Protein AF-A0ABD5DIL8-F1 (afdb_monomer_lite)

Organism: Acinetobacter baumannii (NCBI:txid470)

pLDDT: mean 91.58, std 9.27, range [66.38, 98.5]

Structure (mmCIF, N/CA/C/O backbone):
data_AF-A0ABD5DIL8-F1
#
_entry.id   AF-A0ABD5DIL8-F1
#
loop_
_atom_site.group_PDB
_atom_site.id
_atom_site.type_symbol
_atom_site.label_atom_id
_atom_site.label_alt_id
_atom_site.label_comp_id
_atom_site.label_asym_id
_atom_site.label_entity_id
_atom_site.label_seq_id
_atom_site.pdbx_PDB_ins_code
_atom_site.Cartn_x
_atom_site.Cartn_y
_atom_site.Cartn_z
_atom_site.occupancy
_atom_site.B_iso_or_equiv
_atom_site.auth_seq_id
_atom_site.auth_comp_id
_atom_site.auth_asym_id
_atom_site.auth_atom_id
_atom_site.pdbx_PDB_model_num
ATOM 1 N N . HIS A 1 1 ? 22.666 -3.583 -14.315 1.00 89.81 1 HIS A N 1
ATOM 2 C CA . HIS A 1 1 ? 22.913 -4.614 -13.287 1.00 89.81 1 HIS A CA 1
ATOM 3 C C . HIS A 1 1 ? 24.353 -4.481 -12.792 1.00 89.81 1 HIS A C 1
ATOM 5 O O . HIS A 1 1 ? 25.186 -4.029 -13.569 1.00 89.81 1 HIS A O 1
ATOM 11 N N . VAL A 1 2 ? 24.639 -4.787 -11.520 1.00 95.44 2 VAL A N 1
ATOM 12 C CA . VAL A 1 2 ? 25.967 -4.543 -10.909 1.00 95.44 2 VAL A CA 1
ATOM 13 C C . VAL A 1 2 ? 27.009 -5.620 -11.238 1.00 95.44 2 VAL A C 1
ATOM 15 O O . VAL A 1 2 ? 28.201 -5.357 -11.120 1.00 95.44 2 VAL A O 1
ATOM 18 N N . ILE A 1 3 ? 26.584 -6.812 -11.674 1.00 97.00 3 ILE A N 1
ATOM 19 C CA . ILE A 1 3 ? 27.489 -7.890 -12.096 1.00 97.00 3 ILE A CA 1
ATOM 20 C C . ILE A 1 3 ? 27.833 -7.750 -13.589 1.00 97.00 3 ILE A C 1
ATOM 22 O O . ILE A 1 3 ? 26.918 -7.650 -14.417 1.00 97.00 3 ILE A O 1
ATOM 26 N N . PRO A 1 4 ? 29.126 -7.771 -13.964 1.00 95.75 4 PRO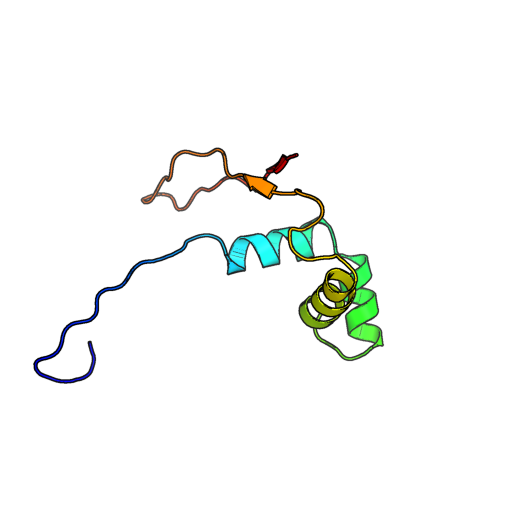 A N 1
ATOM 27 C CA . PRO A 1 4 ? 29.543 -7.747 -15.362 1.00 95.75 4 PRO A CA 1
ATOM 28 C C . PRO A 1 4 ? 28.938 -8.895 -16.181 1.00 95.75 4 PRO A C 1
ATOM 30 O O . PRO A 1 4 ? 28.896 -10.037 -15.734 1.00 95.75 4 PRO A O 1
ATOM 33 N N . GLY A 1 5 ? 28.493 -8.591 -17.402 1.00 96.62 5 GLY A N 1
ATOM 34 C CA . GLY A 1 5 ? 27.971 -9.587 -18.346 1.00 96.62 5 GLY A CA 1
ATOM 35 C C . GLY A 1 5 ? 26.527 -10.040 -18.104 1.00 96.62 5 GLY A C 1
ATOM 36 O O . GLY A 1 5 ? 26.071 -10.953 -18.785 1.00 96.62 5 GLY A O 1
ATOM 37 N N . MET A 1 6 ? 25.792 -9.420 -17.174 1.00 97.31 6 MET A N 1
ATOM 38 C CA . MET A 1 6 ? 24.433 -9.839 -16.815 1.00 97.31 6 MET A CA 1
ATOM 39 C C . MET A 1 6 ? 23.425 -8.684 -16.929 1.00 97.31 6 MET A C 1
ATOM 41 O O . MET A 1 6 ? 23.760 -7.517 -16.716 1.00 97.31 6 MET A O 1
ATOM 45 N N . ALA A 1 7 ? 22.177 -9.014 -17.273 1.00 95.69 7 ALA A N 1
ATOM 46 C CA . ALA A 1 7 ? 21.065 -8.073 -17.402 1.00 95.69 7 ALA A CA 1
ATOM 47 C C . ALA A 1 7 ? 19.965 -8.374 -16.372 1.00 95.69 7 ALA A C 1
ATOM 49 O O . ALA A 1 7 ? 19.834 -9.502 -15.905 1.00 95.69 7 ALA A O 1
ATOM 50 N N . GLN A 1 8 ? 19.167 -7.358 -16.037 1.00 97.62 8 GLN A N 1
ATOM 51 C CA . GLN A 1 8 ? 18.002 -7.476 -15.161 1.00 97.62 8 GLN A CA 1
ATOM 52 C C . GLN A 1 8 ? 16.771 -7.005 -15.930 1.00 97.62 8 GLN A C 1
ATOM 54 O O . GLN A 1 8 ? 16.786 -5.916 -16.503 1.00 97.62 8 GLN A O 1
ATOM 59 N N . ALA A 1 9 ? 15.717 -7.817 -15.929 1.00 95.88 9 ALA A N 1
ATOM 60 C CA . ALA A 1 9 ? 14.392 -7.356 -16.311 1.00 95.88 9 ALA A CA 1
ATOM 61 C C . ALA A 1 9 ? 13.782 -6.642 -15.102 1.00 95.88 9 ALA A C 1
ATOM 63 O O . ALA A 1 9 ? 13.561 -7.259 -14.061 1.00 95.88 9 ALA A O 1
ATOM 64 N N . GLU A 1 10 ? 13.565 -5.338 -15.227 1.00 95.44 10 GLU A N 1
ATOM 65 C CA . GLU A 1 10 ? 12.997 -4.509 -14.170 1.00 95.44 10 GLU A CA 1
ATOM 66 C C . GLU A 1 10 ? 11.618 -4.011 -14.595 1.00 95.44 10 GLU A C 1
ATOM 68 O O . GLU A 1 10 ? 11.438 -3.498 -15.699 1.00 95.44 10 GLU A O 1
ATOM 73 N N . SER A 1 11 ? 10.647 -4.181 -13.702 1.00 92.81 11 SER A N 1
ATOM 74 C CA . SER A 1 11 ? 9.311 -3.611 -13.818 1.00 92.81 11 SER A CA 1
ATOM 75 C C . SER A 1 11 ? 9.022 -2.818 -12.554 1.00 92.81 11 SER A C 1
ATOM 77 O O . SER A 1 11 ? 9.424 -3.216 -11.461 1.00 92.81 11 SER A O 1
ATOM 79 N N . ILE A 1 12 ? 8.317 -1.702 -12.707 1.00 88.25 12 ILE A N 1
ATOM 80 C CA . ILE A 1 12 ? 8.053 -0.762 -11.623 1.00 88.25 12 ILE A CA 1
ATOM 81 C C . ILE A 1 12 ? 6.552 -0.735 -11.366 1.00 88.25 12 ILE A C 1
ATOM 83 O O . ILE A 1 12 ? 5.770 -0.322 -12.222 1.00 88.25 12 ILE A O 1
ATOM 87 N N . SER A 1 13 ? 6.161 -1.133 -10.159 1.00 86.25 13 SER A N 1
ATOM 88 C CA . SER A 1 13 ? 4.818 -0.882 -9.645 1.00 86.25 13 SER A CA 1
ATOM 89 C C . SER A 1 13 ? 4.807 0.474 -8.955 1.00 86.25 13 SER A C 1
ATOM 91 O O . SER A 1 13 ? 5.317 0.623 -7.844 1.00 86.25 13 SER A O 1
ATOM 93 N N . PHE A 1 14 ? 4.227 1.473 -9.613 1.00 80.62 14 PHE A N 1
ATOM 94 C CA . PHE A 1 14 ? 3.985 2.763 -8.979 1.00 80.62 14 PHE A CA 1
ATOM 95 C C . PHE A 1 14 ? 2.919 2.632 -7.872 1.00 80.62 14 PHE A C 1
ATOM 97 O O . PHE A 1 14 ? 2.120 1.697 -7.855 1.00 80.62 14 PHE A O 1
ATOM 104 N N . PHE A 1 15 ? 2.913 3.594 -6.946 1.00 75.81 15 PHE A N 1
ATOM 105 C CA . PHE A 1 15 ? 1.866 3.831 -5.935 1.00 75.81 15 PHE A CA 1
ATOM 106 C C . PHE A 1 15 ? 1.774 2.888 -4.741 1.00 75.81 15 PHE A C 1
ATOM 108 O O . PHE A 1 15 ? 1.203 3.302 -3.744 1.00 75.81 15 PHE A O 1
ATOM 115 N N . THR A 1 16 ? 2.383 1.704 -4.747 1.00 82.56 16 THR A N 1
ATOM 116 C CA . THR A 1 16 ? 2.252 0.745 -3.629 1.00 82.56 16 THR A CA 1
ATOM 117 C C . THR A 1 16 ? 2.542 1.376 -2.257 1.00 82.56 16 THR A C 1
ATOM 119 O O . THR A 1 16 ? 1.650 1.480 -1.419 1.00 82.56 16 THR A O 1
ATOM 122 N N . GLY A 1 17 ? 3.751 1.900 -2.041 1.00 87.25 17 GLY A N 1
ATOM 123 C CA . GLY A 1 17 ? 4.111 2.556 -0.776 1.00 87.25 17 GLY A CA 1
ATOM 124 C C . GLY A 1 17 ? 3.486 3.945 -0.585 1.00 87.25 17 GLY A C 1
ATOM 125 O O . GLY A 1 17 ? 3.169 4.339 0.538 1.00 87.25 17 GLY A O 1
ATOM 126 N N . LEU A 1 18 ? 3.290 4.702 -1.671 1.00 87.56 18 LEU A N 1
ATOM 127 C CA . LEU A 1 18 ? 2.745 6.062 -1.596 1.00 87.56 18 LEU A CA 1
ATOM 128 C C . LEU A 1 18 ? 1.262 6.054 -1.206 1.00 87.56 18 LEU A C 1
ATOM 130 O O . LEU A 1 18 ? 0.850 6.853 -0.370 1.00 87.56 18 LEU A O 1
ATOM 134 N N . THR A 1 19 ? 0.480 5.131 -1.762 1.00 90.12 19 THR A N 1
ATOM 135 C CA . THR A 1 19 ? -0.931 4.944 -1.424 1.00 90.12 19 THR A CA 1
ATOM 136 C C . THR A 1 19 ? -1.098 4.464 0.012 1.00 90.12 19 THR A C 1
ATOM 138 O O . THR A 1 19 ? -1.983 4.957 0.699 1.00 90.12 19 THR A O 1
ATOM 141 N N . MET A 1 20 ? -0.220 3.586 0.509 1.00 94.19 20 MET A N 1
ATOM 142 C CA . MET A 1 20 ? -0.242 3.182 1.921 1.00 94.19 20 MET A CA 1
ATOM 143 C C . MET A 1 20 ? 0.002 4.370 2.861 1.00 94.19 20 MET A C 1
ATOM 145 O O . MET A 1 20 ? -0.718 4.536 3.845 1.00 94.19 20 MET A O 1
ATOM 149 N N . ARG A 1 21 ? 0.955 5.253 2.525 1.00 94.62 21 ARG A N 1
ATOM 150 C CA . ARG A 1 21 ? 1.171 6.506 3.266 1.00 94.62 21 ARG A CA 1
ATOM 151 C C . ARG A 1 21 ? -0.040 7.425 3.198 1.00 94.62 21 ARG A C 1
ATOM 153 O O . ARG A 1 21 ? -0.460 7.928 4.234 1.00 94.62 21 ARG A O 1
ATOM 160 N N . TRP A 1 22 ? -0.587 7.639 2.002 1.00 93.44 22 TRP A N 1
ATOM 161 C CA . TRP A 1 22 ? -1.789 8.447 1.812 1.00 93.44 22 TRP A CA 1
ATOM 162 C C . TRP A 1 22 ? -2.945 7.924 2.668 1.00 93.44 22 TRP A C 1
ATOM 164 O O . TRP A 1 22 ? -3.551 8.708 3.386 1.00 93.44 22 TRP A O 1
ATOM 174 N N . PHE A 1 23 ? -3.206 6.614 2.657 1.00 96.38 23 PHE A N 1
ATOM 175 C CA . PHE A 1 23 ? -4.291 6.011 3.426 1.00 96.38 23 PHE A CA 1
ATOM 176 C C . PHE A 1 23 ? -4.092 6.230 4.929 1.00 96.38 23 PHE A C 1
ATOM 178 O O . PHE A 1 23 ? -4.987 6.730 5.609 1.00 96.38 23 PHE A O 1
ATOM 185 N N . ARG A 1 24 ? -2.880 5.947 5.427 1.00 97.44 24 ARG A N 1
ATOM 186 C CA . ARG A 1 24 ? -2.519 6.158 6.832 1.00 97.44 24 ARG A CA 1
ATOM 187 C C . ARG A 1 24 ? -2.697 7.616 7.255 1.00 97.44 24 ARG A C 1
ATOM 189 O O . ARG A 1 24 ? -3.229 7.884 8.326 1.00 97.44 24 ARG A O 1
ATOM 196 N N . ASP A 1 25 ? -2.228 8.557 6.443 1.00 96.88 25 ASP A N 1
ATOM 197 C CA . ASP A 1 25 ? -2.248 9.975 6.801 1.00 96.88 25 ASP A CA 1
ATOM 198 C C . ASP A 1 25 ? -3.630 10.623 6.587 1.00 96.88 25 ASP A C 1
ATOM 200 O O . ASP A 1 25 ? -3.940 11.598 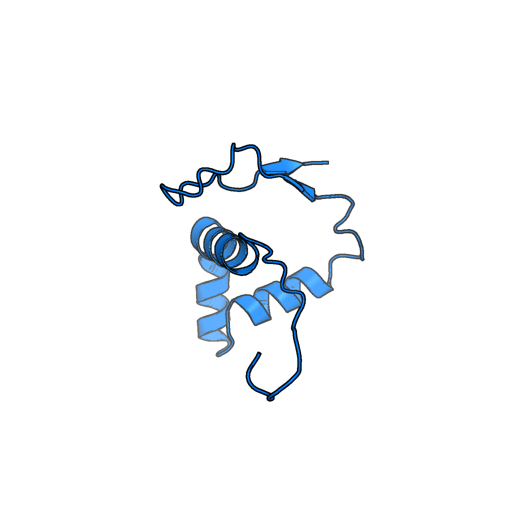7.266 1.00 96.88 25 ASP A O 1
ATOM 204 N N . ALA A 1 26 ?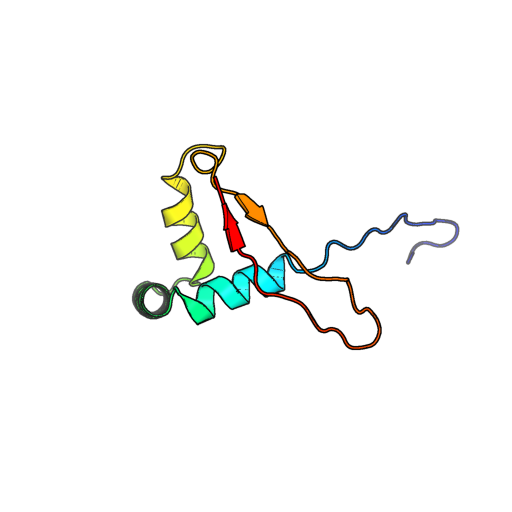 -4.470 10.080 5.697 1.00 96.62 26 ALA A N 1
ATOM 205 C CA . ALA A 1 26 ? -5.824 10.574 5.443 1.00 96.62 26 ALA A CA 1
ATOM 206 C C . ALA A 1 26 ? -6.874 10.012 6.416 1.00 96.62 26 ALA A C 1
ATOM 208 O O . ALA A 1 26 ? -7.803 10.735 6.771 1.00 96.62 26 ALA A O 1
ATOM 209 N N . PHE A 1 27 ? -6.743 8.748 6.839 1.00 97.75 27 PHE A N 1
ATOM 210 C CA . PHE A 1 27 ? -7.783 8.055 7.611 1.00 97.75 27 PHE A CA 1
ATOM 211 C C . PHE A 1 27 ? -7.319 7.537 8.974 1.00 97.75 27 PHE A C 1
ATOM 213 O O . PHE A 1 27 ? -8.135 7.452 9.883 1.00 97.75 27 PHE A O 1
ATOM 220 N N . CYS A 1 28 ? -6.032 7.225 9.150 1.00 97.88 28 CYS A N 1
ATOM 221 C CA . CYS A 1 28 ? -5.540 6.499 10.328 1.00 97.88 28 CYS A CA 1
ATOM 222 C C . CYS A 1 28 ? -4.864 7.410 11.369 1.00 97.88 28 CYS A C 1
ATOM 224 O O . CYS A 1 28 ? -3.823 7.071 11.940 1.00 97.88 28 CYS A O 1
ATOM 226 N N . ALA A 1 29 ? -5.400 8.616 11.582 1.00 98.31 29 ALA A N 1
ATOM 227 C CA . ALA A 1 29 ? -4.822 9.575 12.524 1.00 98.31 29 ALA A CA 1
ATOM 228 C C . ALA A 1 29 ? -4.884 9.073 13.979 1.00 98.31 29 ALA A C 1
ATOM 230 O O . ALA A 1 29 ? -3.939 9.284 14.741 1.00 98.31 29 ALA A O 1
ATOM 231 N N . GLU A 1 30 ? -5.961 8.380 14.355 1.00 98.38 30 GLU A N 1
ATOM 232 C CA . GLU A 1 30 ? -6.127 7.816 15.698 1.00 98.38 30 GLU A CA 1
ATOM 233 C C . GLU A 1 30 ? -5.223 6.600 15.917 1.00 98.38 30 GLU A C 1
ATOM 235 O O . GLU A 1 30 ? -4.555 6.502 16.948 1.00 98.38 30 GLU A O 1
ATOM 240 N N . GLU A 1 31 ? -5.112 5.715 14.925 1.00 98.50 31 GLU A N 1
ATOM 241 C CA . GLU A 1 31 ? -4.225 4.552 14.966 1.00 98.50 31 GLU A CA 1
ATOM 242 C C . GLU A 1 31 ? -2.762 4.967 15.111 1.00 98.50 31 GLU A C 1
ATOM 244 O O . GLU A 1 31 ? -2.012 4.294 15.812 1.00 98.50 31 GLU A O 1
ATOM 249 N N . LYS A 1 32 ? -2.346 6.106 14.539 1.00 98.50 32 LYS A N 1
ATOM 250 C CA . LYS A 1 32 ? -1.000 6.655 14.777 1.00 98.50 32 LYS A CA 1
ATOM 251 C C . LYS A 1 32 ? -0.773 6.983 16.254 1.00 98.50 32 LYS A C 1
ATOM 253 O O . L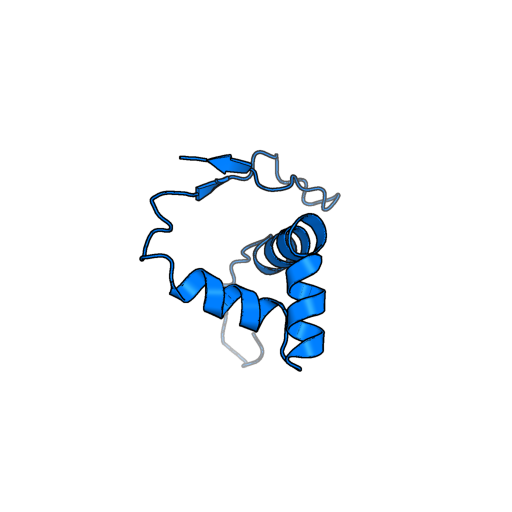YS A 1 32 ? 0.256 6.599 16.800 1.00 98.50 32 LYS A O 1
ATOM 258 N N . LEU A 1 33 ? -1.740 7.618 16.918 1.00 98.50 33 LEU A N 1
ATOM 259 C CA . LEU A 1 33 ? -1.644 7.927 18.351 1.00 98.50 33 LEU A CA 1
ATOM 260 C C . LEU A 1 33 ? -1.644 6.657 19.212 1.00 98.50 33 LEU A C 1
ATOM 262 O O . LEU A 1 33 ? -0.962 6.592 20.234 1.00 98.50 33 LEU A O 1
ATOM 266 N N . ILE A 1 34 ? -2.416 5.642 18.818 1.00 98.44 34 ILE A N 1
ATOM 267 C CA . ILE A 1 34 ? -2.422 4.341 19.495 1.00 98.44 34 ILE A CA 1
ATOM 268 C C . ILE A 1 34 ? -1.062 3.656 19.321 1.00 98.44 34 ILE A C 1
ATOM 270 O O . ILE A 1 34 ? -0.485 3.207 20.309 1.00 98.44 34 ILE A O 1
ATOM 274 N N . ALA A 1 35 ? -0.522 3.627 18.103 1.00 98.31 35 ALA A N 1
ATOM 275 C CA . ALA A 1 35 ? 0.780 3.041 17.805 1.00 98.31 35 ALA A CA 1
ATOM 276 C C . ALA A 1 35 ? 1.909 3.721 18.597 1.00 98.31 35 ALA A C 1
ATOM 278 O O . ALA A 1 35 ? 2.728 3.031 19.201 1.00 98.31 35 ALA A O 1
ATOM 279 N N . GLU A 1 36 ? 1.886 5.054 18.709 1.00 98.31 36 GLU A N 1
ATOM 280 C CA . GLU A 1 36 ? 2.813 5.817 19.555 1.00 98.31 36 GLU A CA 1
ATOM 281 C C . GLU A 1 36 ? 2.742 5.389 21.028 1.00 98.31 36 GLU A C 1
ATOM 283 O O . GLU A 1 36 ? 3.774 5.163 21.659 1.00 98.31 36 GLU A O 1
ATOM 288 N N . ARG A 1 37 ? 1.532 5.222 21.582 1.00 98.31 37 ARG A N 1
ATOM 289 C CA . ARG A 1 37 ? 1.336 4.764 22.972 1.00 98.31 37 ARG A CA 1
ATOM 290 C C . ARG A 1 37 ? 1.790 3.323 23.192 1.00 98.31 37 ARG A C 1
ATOM 292 O O . ARG A 1 37 ? 2.234 2.992 24.288 1.00 98.31 37 ARG A O 1
ATOM 299 N N . LEU A 1 38 ? 1.653 2.478 22.175 1.00 97.56 38 LEU A N 1
ATOM 300 C CA . LEU A 1 38 ? 2.095 1.084 22.196 1.00 97.56 38 LEU A CA 1
ATOM 301 C C . LEU A 1 38 ? 3.599 0.937 21.905 1.00 97.56 38 LEU A C 1
ATOM 303 O O . LEU A 1 38 ? 4.149 -0.138 22.124 1.00 97.56 38 LEU A O 1
ATOM 307 N N . GLY A 1 39 ? 4.269 1.996 21.437 1.00 98.06 39 GLY A N 1
ATOM 308 C CA . GLY A 1 39 ? 5.681 1.964 21.057 1.00 98.06 39 GLY A CA 1
ATOM 309 C C . GLY A 1 39 ? 5.957 1.160 19.783 1.00 98.06 39 GLY A C 1
ATOM 310 O O . GLY A 1 39 ? 7.048 0.610 19.639 1.00 98.06 39 GLY A O 1
ATOM 311 N N . VAL A 1 40 ? 4.981 1.070 18.874 1.00 98.31 40 VAL A N 1
ATOM 312 C CA . VAL A 1 40 ? 5.084 0.334 17.602 1.00 98.31 40 VAL A CA 1
ATOM 313 C C . VAL A 1 40 ? 4.915 1.269 16.408 1.00 98.31 40 VAL A C 1
ATOM 315 O O . VAL A 1 40 ? 4.438 2.396 16.544 1.00 98.31 40 VAL A O 1
ATOM 318 N N . ASP A 1 41 ? 5.293 0.804 15.217 1.00 98.00 41 ASP A N 1
ATOM 319 C CA . ASP A 1 41 ? 4.998 1.536 13.988 1.00 98.00 41 ASP A CA 1
ATOM 320 C C . ASP A 1 41 ? 3.503 1.445 13.641 1.00 98.00 41 ASP A C 1
ATOM 322 O O . ASP A 1 41 ? 2.855 0.413 13.831 1.00 98.00 41 ASP A O 1
ATOM 326 N N . ALA A 1 42 ? 2.948 2.534 13.104 1.00 98.00 42 ALA A N 1
ATOM 327 C CA . ALA A 1 42 ? 1.541 2.593 12.725 1.00 98.00 42 ALA A CA 1
ATOM 328 C C . ALA A 1 42 ? 1.165 1.529 11.680 1.00 98.00 42 ALA A C 1
ATOM 330 O O . ALA A 1 42 ? 0.061 0.996 11.742 1.00 98.00 42 ALA A O 1
ATOM 331 N N . TYR A 1 43 ? 2.059 1.176 10.750 1.00 98.19 43 TYR A N 1
ATOM 332 C CA . TYR A 1 43 ? 1.785 0.101 9.798 1.00 98.19 43 TYR A CA 1
ATOM 333 C C . TYR A 1 43 ? 1.721 -1.262 10.481 1.00 98.19 43 TYR A C 1
ATOM 335 O O . TYR A 1 43 ? 0.863 -2.052 10.112 1.00 98.19 43 TYR A O 1
ATOM 343 N N . SER A 1 44 ? 2.532 -1.519 11.512 1.00 98.31 44 SER A N 1
ATOM 344 C CA . SER A 1 44 ? 2.446 -2.771 12.276 1.00 98.31 44 SER A CA 1
ATOM 345 C C . SER A 1 44 ? 1.093 -2.918 12.976 1.00 98.31 44 SER A C 1
ATOM 347 O O . SER A 1 44 ? 0.496 -3.990 12.936 1.00 98.31 44 SER A O 1
ATOM 349 N N . LEU A 1 45 ? 0.562 -1.832 13.551 1.00 98.44 45 LEU A N 1
ATOM 350 C CA . LEU A 1 45 ? -0.785 -1.837 14.129 1.00 98.44 45 LEU A CA 1
ATOM 351 C C . LEU A 1 45 ? -1.863 -2.091 13.059 1.00 98.44 45 LEU A C 1
ATOM 353 O O . LEU A 1 45 ? -2.764 -2.902 13.265 1.00 98.44 45 LEU A O 1
ATOM 357 N N . LEU A 1 46 ? -1.762 -1.432 11.900 1.00 98.38 46 LEU A N 1
ATOM 358 C CA . LEU A 1 46 ? -2.700 -1.632 10.790 1.00 98.38 46 LEU A CA 1
ATOM 359 C C . LEU A 1 46 ?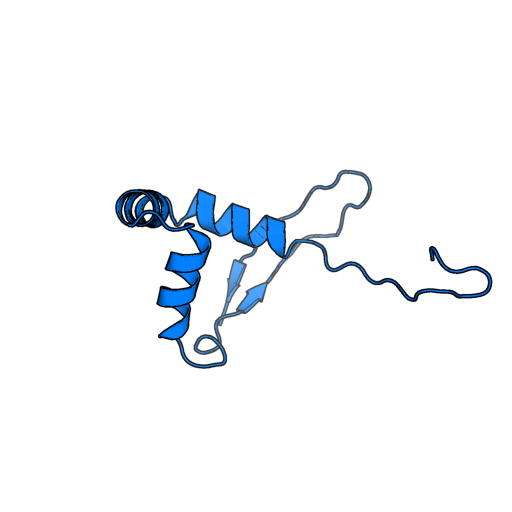 -2.629 -3.059 10.218 1.00 98.38 46 LEU A C 1
ATOM 361 O O . LEU A 1 46 ? -3.662 -3.621 9.858 1.00 98.38 46 LEU A O 1
ATOM 365 N N . GLU A 1 47 ? -1.444 -3.667 10.167 1.00 98.12 47 GLU A N 1
ATOM 366 C CA . GLU A 1 47 ? -1.250 -5.066 9.771 1.00 98.12 47 GLU A CA 1
ATOM 367 C C . GLU A 1 47 ? -1.898 -6.036 10.767 1.00 98.12 47 GLU A C 1
ATOM 369 O O . GLU A 1 47 ? -2.591 -6.966 10.351 1.00 98.12 47 GLU A O 1
ATOM 374 N N . GLU A 1 48 ? -1.764 -5.802 12.078 1.00 98.12 48 GLU A N 1
ATOM 375 C CA . GLU A 1 48 ? -2.470 -6.598 13.089 1.00 98.12 48 GLU A CA 1
ATOM 376 C C . GLU A 1 48 ? -3.993 -6.473 12.956 1.00 98.12 48 GLU A C 1
ATOM 378 O O . GLU A 1 48 ? -4.711 -7.470 13.073 1.00 98.12 48 GLU A O 1
ATOM 383 N N . MET A 1 49 ? -4.510 -5.277 12.672 1.00 98.31 49 MET A N 1
ATOM 384 C CA . MET A 1 49 ? -5.937 -5.077 12.403 1.00 98.31 49 MET A CA 1
ATOM 385 C C . MET A 1 49 ? -6.375 -5.841 11.146 1.00 98.31 49 MET A C 1
ATOM 387 O O . MET A 1 49 ? -7.368 -6.573 11.184 1.00 98.31 49 MET A O 1
ATOM 391 N N . ALA A 1 50 ? -5.608 -5.731 10.059 1.00 97.94 50 ALA A N 1
ATOM 392 C CA . ALA A 1 50 ? -5.866 -6.421 8.799 1.00 97.94 50 ALA A CA 1
ATOM 393 C C . ALA A 1 50 ? -5.762 -7.950 8.924 1.00 97.94 50 ALA A C 1
ATOM 395 O O . ALA A 1 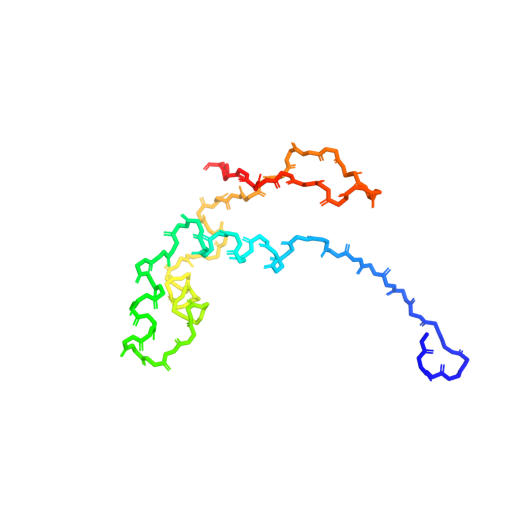50 ? -6.470 -8.657 8.215 1.00 97.94 50 ALA A O 1
ATOM 396 N N . SER A 1 51 ? -4.965 -8.478 9.859 1.00 98.31 51 SER A N 1
ATOM 397 C CA . SER A 1 51 ? -4.846 -9.927 10.105 1.00 98.31 51 SER A CA 1
ATOM 398 C C . SER A 1 51 ? -6.165 -10.592 10.522 1.00 98.31 51 SER A C 1
ATOM 400 O O . SER A 1 51 ? -6.336 -11.802 10.374 1.00 98.31 51 SER A O 1
ATOM 402 N N . ARG A 1 52 ? -7.117 -9.800 11.032 1.00 98.25 52 ARG A N 1
ATOM 403 C CA . ARG A 1 52 ? -8.463 -10.252 11.410 1.00 98.25 52 ARG A CA 1
ATOM 404 C C . ARG A 1 52 ? -9.421 -10.301 10.218 1.00 98.25 52 ARG A C 1
ATOM 406 O O . ARG A 1 52 ? -10.510 -10.856 10.342 1.00 98.25 52 ARG A O 1
ATOM 413 N N . VAL A 1 53 ? -9.032 -9.718 9.085 1.00 98.19 53 VAL A N 1
ATOM 414 C CA . VAL A 1 53 ? -9.786 -9.736 7.831 1.00 98.19 53 VAL A CA 1
ATOM 415 C C . VAL A 1 53 ? -9.382 -10.991 7.045 1.00 98.19 53 VAL A C 1
ATOM 417 O O . VAL A 1 53 ? -8.189 -11.260 6.891 1.00 98.19 53 VAL A O 1
ATOM 420 N N . PRO A 1 54 ? -10.335 -11.798 6.543 1.00 98.00 54 PRO A N 1
ATOM 421 C CA . PRO A 1 54 ? -10.010 -12.988 5.770 1.00 98.00 54 PRO A CA 1
ATOM 422 C C . PRO A 1 54 ? -9.351 -12.633 4.434 1.00 98.00 54 PRO A C 1
ATOM 424 O O . PRO A 1 54 ? -9.507 -11.531 3.897 1.00 98.00 54 PRO A O 1
ATOM 427 N N . ALA A 1 55 ? -8.665 -13.619 3.854 1.00 97.62 55 ALA A N 1
ATOM 428 C CA . ALA A 1 55 ? -8.102 -13.506 2.516 1.00 97.62 55 ALA A CA 1
ATOM 429 C C . ALA A 1 55 ? -9.154 -13.007 1.508 1.00 97.62 55 ALA A C 1
ATOM 431 O O . ALA A 1 55 ? -10.291 -13.479 1.482 1.00 97.62 55 ALA A O 1
ATOM 432 N N . GLY A 1 56 ? -8.750 -12.042 0.679 1.00 96.88 56 GLY A N 1
ATOM 433 C CA . GLY A 1 56 ? -9.619 -11.392 -0.301 1.00 96.88 56 GLY A CA 1
ATOM 434 C C . GLY A 1 56 ? -10.342 -10.140 0.200 1.00 96.88 56 GLY A C 1
ATOM 435 O O . GLY A 1 56 ? -11.092 -9.564 -0.578 1.00 96.88 56 GLY A O 1
ATOM 436 N N . SER A 1 57 ? -10.142 -9.698 1.449 1.00 97.50 57 SER A N 1
ATOM 437 C CA . SER A 1 57 ? -10.675 -8.422 1.967 1.00 97.50 57 SER A CA 1
ATOM 438 C C . SER A 1 57 ? -12.194 -8.267 1.806 1.00 97.50 57 SER A C 1
ATOM 440 O O . SER A 1 57 ? -12.686 -7.183 1.507 1.00 97.50 57 SER A O 1
ATOM 442 N N . HIS A 1 58 ? -12.945 -9.366 1.945 1.00 97.56 58 HIS A N 1
ATOM 443 C CA . HIS A 1 58 ? -14.390 -9.426 1.657 1.00 97.56 58 HIS A CA 1
ATOM 444 C C . HIS A 1 58 ? -14.782 -8.975 0.241 1.00 97.56 58 HIS A C 1
ATOM 446 O O . HIS A 1 58 ? -15.911 -8.563 0.001 1.00 97.56 58 HIS A O 1
ATOM 452 N N . GLY A 1 59 ? -13.851 -9.071 -0.701 1.00 97.50 59 GLY A N 1
ATOM 453 C CA . GLY A 1 59 ? -14.020 -8.606 -2.063 1.00 97.50 59 GLY A CA 1
ATOM 454 C C . GLY A 1 59 ? -13.636 -7.147 -2.261 1.00 97.50 59 GLY A C 1
ATOM 455 O O . GLY A 1 59 ? -13.515 -6.771 -3.410 1.00 97.50 59 GLY A O 1
ATOM 456 N N . VAL A 1 60 ? -13.380 -6.332 -1.233 1.00 97.44 60 VAL A N 1
ATOM 457 C CA . VAL A 1 60 ? -13.054 -4.904 -1.411 1.00 97.44 60 VAL A CA 1
ATOM 458 C C . VAL A 1 60 ? -11.772 -4.731 -2.232 1.00 97.44 60 VAL A C 1
ATOM 460 O O . VAL A 1 60 ? -10.731 -5.305 -1.903 1.00 97.44 60 VAL A O 1
ATOM 463 N N . MET A 1 61 ? -11.828 -3.912 -3.286 1.00 96.69 61 MET A N 1
ATOM 464 C CA . MET A 1 61 ? -10.686 -3.637 -4.166 1.00 96.69 61 MET A CA 1
ATOM 465 C C . MET A 1 61 ? -10.412 -2.133 -4.304 1.00 96.69 61 MET A C 1
ATOM 467 O O . MET A 1 61 ? -11.341 -1.368 -4.564 1.00 96.69 61 MET A O 1
ATOM 471 N N . PRO A 1 62 ? -9.147 -1.684 -4.196 1.00 93.38 62 PRO A N 1
ATOM 472 C CA . PRO A 1 62 ? -8.768 -0.338 -4.598 1.00 93.38 62 PRO A CA 1
ATOM 473 C C . PRO A 1 62 ? -8.633 -0.250 -6.126 1.00 93.38 62 PRO A C 1
ATOM 475 O O . PRO A 1 62 ? -7.959 -1.069 -6.751 1.00 93.38 62 PRO A O 1
ATOM 478 N N . ILE A 1 63 ? -9.226 0.780 -6.726 1.00 92.75 63 ILE A N 1
ATOM 479 C CA . ILE A 1 63 ? -9.059 1.141 -8.136 1.00 92.75 63 ILE A CA 1
ATOM 480 C C . ILE A 1 63 ? -8.468 2.540 -8.268 1.00 92.75 63 ILE A C 1
ATOM 482 O O . ILE A 1 63 ? -8.740 3.429 -7.464 1.00 92.75 63 ILE A O 1
ATOM 486 N N . PHE A 1 64 ? -7.685 2.743 -9.322 1.00 88.44 64 PHE A N 1
ATOM 487 C CA . PHE A 1 64 ? -7.097 4.032 -9.663 1.00 88.44 64 PHE A CA 1
ATOM 488 C C . PHE A 1 64 ? -7.627 4.442 -11.031 1.00 88.44 64 PHE A C 1
ATOM 490 O O . PHE A 1 64 ? -7.485 3.700 -12.002 1.00 88.44 64 PHE A O 1
ATOM 497 N N . SER A 1 65 ? -8.265 5.605 -11.098 1.00 80.50 65 SER A N 1
ATOM 498 C CA . SER A 1 65 ? -8.924 6.107 -12.302 1.00 80.50 65 SER A CA 1
ATOM 499 C C . SER A 1 65 ? -8.252 7.393 -12.769 1.00 80.50 65 SER A C 1
ATOM 501 O O . SER A 1 65 ? -8.835 8.472 -12.679 1.00 80.50 65 SER A O 1
ATOM 503 N N . ASP A 1 66 ? -7.005 7.290 -13.221 1.00 73.31 66 ASP A N 1
ATOM 504 C CA . ASP A 1 66 ? -6.303 8.427 -13.813 1.00 73.31 66 ASP A CA 1
ATOM 505 C C . ASP A 1 66 ? -5.388 7.996 -14.957 1.00 73.31 66 ASP A C 1
ATOM 507 O O . ASP A 1 66 ? -4.858 6.879 -14.976 1.00 73.31 66 ASP A O 1
ATOM 511 N N . ALA A 1 67 ? -5.197 8.900 -15.913 1.00 73.88 67 ALA A N 1
ATOM 512 C CA . ALA A 1 67 ? -4.198 8.739 -16.950 1.00 73.88 67 ALA A CA 1
ATOM 513 C C . ALA A 1 67 ? -2.810 8.938 -16.330 1.00 73.88 67 ALA A C 1
ATOM 515 O O . ALA A 1 67 ? -2.544 9.908 -15.624 1.00 73.88 67 ALA A O 1
ATOM 516 N N . MET A 1 68 ? -1.884 8.017 -16.595 1.00 72.06 68 MET A N 1
ATOM 517 C CA . MET A 1 68 ? -0.540 8.126 -16.035 1.00 72.06 68 MET A CA 1
ATOM 518 C C . MET A 1 68 ? 0.237 9.277 -16.695 1.00 72.06 68 MET A C 1
ATOM 520 O O . MET A 1 68 ? 0.742 9.161 -17.813 1.00 72.06 68 MET A O 1
ATOM 524 N N . HIS A 1 69 ? 0.376 10.391 -15.976 1.00 73.19 69 HIS A N 1
ATOM 525 C CA . HIS A 1 69 ? 1.113 11.575 -16.417 1.00 73.19 69 HIS A CA 1
ATOM 526 C C . HIS A 1 69 ? 2.593 11.530 -15.993 1.00 73.19 69 HIS A C 1
ATOM 528 O O . HIS A 1 69 ? 3.036 12.280 -15.122 1.00 73.19 69 HIS A O 1
ATOM 534 N N . PHE A 1 70 ? 3.389 10.670 -16.644 1.00 70.12 70 PHE A N 1
ATOM 535 C CA . PHE A 1 70 ? 4.807 10.418 -16.308 1.00 70.12 70 PHE A CA 1
ATOM 536 C C . PHE A 1 70 ? 5.705 11.663 -16.211 1.00 70.12 70 PHE A C 1
ATOM 538 O O . PHE A 1 70 ? 6.720 11.634 -15.521 1.00 70.12 70 PHE A O 1
ATOM 545 N N . LYS A 1 71 ? 5.378 12.753 -16.918 1.00 73.88 71 LYS A N 1
ATOM 546 C CA . LYS A 1 71 ? 6.190 13.982 -16.898 1.00 73.88 71 LYS A CA 1
ATOM 547 C C . LYS A 1 71 ? 5.920 14.847 -15.669 1.00 73.88 71 LYS A C 1
ATOM 549 O O . LYS A 1 71 ? 6.826 15.528 -15.209 1.00 73.88 71 LYS A O 1
ATOM 554 N N . GLN A 1 72 ? 4.689 14.840 -15.163 1.00 74.00 72 GLN A N 1
ATOM 555 C CA . GLN A 1 72 ? 4.241 15.715 -14.079 1.00 74.00 72 GLN A CA 1
ATOM 556 C C . GLN A 1 72 ? 4.152 14.998 -12.735 1.00 74.00 72 GLN A C 1
ATOM 558 O O . GLN A 1 72 ? 4.035 15.673 -11.718 1.00 74.00 72 GLN A O 1
ATOM 563 N N . TRP A 1 73 ? 4.212 13.660 -12.728 1.00 66.38 73 TRP A N 1
ATOM 564 C CA . TRP A 1 73 ? 4.110 12.851 -11.508 1.00 66.38 73 TRP A CA 1
ATOM 565 C C . TRP A 1 73 ? 2.829 13.175 -10.718 1.00 66.38 73 TRP A C 1
ATOM 567 O O . TRP A 1 73 ? 2.825 13.240 -9.490 1.00 66.38 73 TRP A O 1
ATOM 577 N N . TYR A 1 74 ? 1.742 13.427 -11.455 1.00 69.81 74 TYR A N 1
ATOM 578 C CA . TYR A 1 74 ? 0.413 13.685 -10.913 1.00 69.81 74 TYR A CA 1
ATOM 579 C C . TYR A 1 74 ? -0.431 12.420 -10.990 1.00 69.81 74 TYR A C 1
ATOM 581 O O . TYR A 1 74 ? -0.443 11.758 -12.033 1.00 69.81 74 TYR A O 1
ATOM 589 N N . HIS A 1 75 ? -1.107 12.094 -9.888 1.00 69.56 75 HIS A N 1
ATOM 590 C CA . HIS A 1 75 ? -1.806 10.826 -9.726 1.00 69.56 75 HIS A CA 1
ATOM 591 C C . HIS A 1 75 ? -3.043 10.968 -8.837 1.00 69.56 75 HIS A C 1
ATOM 593 O O . HIS A 1 75 ? -3.006 11.668 -7.820 1.00 69.56 75 HIS A O 1
ATOM 599 N N . ALA A 1 76 ? -4.110 10.248 -9.187 1.00 77.88 76 ALA A N 1
ATOM 600 C CA . ALA A 1 76 ? -5.314 10.158 -8.373 1.00 77.88 76 ALA A CA 1
ATOM 601 C C . ALA A 1 76 ? -5.127 9.285 -7.123 1.00 77.88 76 ALA A C 1
ATOM 603 O O . ALA A 1 76 ? -4.454 8.250 -7.139 1.00 77.88 76 ALA A O 1
ATOM 604 N N . ALA A 1 77 ? -5.801 9.686 -6.045 1.00 86.69 77 ALA A N 1
ATOM 605 C CA . ALA A 1 77 ? -6.052 8.813 -4.907 1.00 86.69 77 ALA A CA 1
ATOM 606 C C . ALA A 1 77 ? -6.906 7.603 -5.342 1.00 86.69 77 ALA A C 1
ATOM 608 O O . ALA A 1 77 ? -7.728 7.735 -6.257 1.00 86.69 77 ALA A O 1
ATOM 609 N N . PRO A 1 78 ? -6.741 6.427 -4.711 1.00 90.50 78 PRO A N 1
ATOM 610 C CA . PRO A 1 78 ? -7.575 5.278 -5.028 1.00 90.50 78 PRO A CA 1
ATOM 611 C C . PRO A 1 78 ? -9.030 5.509 -4.605 1.00 90.50 78 PRO A C 1
ATOM 613 O O . PRO A 1 78 ? -9.317 6.220 -3.641 1.00 90.50 78 PRO A O 1
ATOM 616 N N . SER A 1 79 ? -9.941 4.826 -5.287 1.00 92.88 79 SER A N 1
ATOM 617 C CA . SER A 1 79 ? -11.309 4.584 -4.821 1.00 92.88 79 SER A CA 1
ATOM 618 C C . SER A 1 79 ? -11.438 3.129 -4.389 1.00 92.88 79 SER A C 1
ATOM 620 O O . SER A 1 79 ? -10.878 2.252 -5.039 1.00 92.88 79 SER A O 1
ATOM 622 N N . PHE A 1 80 ? -12.176 2.852 -3.319 1.00 94.25 80 PHE A N 1
ATOM 623 C CA . PHE A 1 80 ? -12.487 1.479 -2.914 1.00 94.25 80 PHE A CA 1
ATOM 624 C C . PHE A 1 80 ? -13.840 1.063 -3.498 1.00 94.25 80 PHE A C 1
ATOM 626 O O . PHE A 1 80 ? -14.809 1.814 -3.397 1.00 94.25 80 PHE A O 1
ATOM 633 N N . ILE A 1 81 ? -13.889 -0.109 -4.129 1.00 93.81 81 ILE A N 1
ATOM 634 C CA . ILE A 1 81 ? -15.082 -0.678 -4.773 1.00 93.81 81 ILE A CA 1
ATOM 635 C C . ILE A 1 81 ? -15.325 -2.129 -4.330 1.00 93.81 81 ILE A C 1
ATOM 637 O O . ILE A 1 81 ? -14.460 -2.723 -3.678 1.00 93.81 81 ILE A O 1
ATOM 641 N N . ASN A 1 82 ? -16.449 -2.678 -4.812 1.00 73.81 82 ASN A N 1
ATOM 642 C CA . ASN A 1 82 ? -17.102 -3.958 -4.488 1.00 73.81 82 ASN A CA 1
ATOM 643 C C . ASN A 1 82 ? -18.035 -3.911 -3.285 1.00 73.81 82 ASN A C 1
ATOM 645 O O . ASN A 1 82 ? -17.583 -3.531 -2.186 1.00 73.81 82 ASN A O 1
#

InterPro domains:
  IPR043129 ATPase, nucleotide binding domain [SSF53067] (1-81)

Secondary structure (DSSP, 8-state):
--STT---------SHHHHHHHHHHHH-HHHHHHHHHHTS-HHHHHHHHHTTSPTTGGG-EEE--S--BTTTTB-PPPEEE-

Radius of gyration: 17.31 Å; chains: 1; bounding box: 47×29×41 Å

Sequence (82 aa):
HVIPGMAQAESISFFTGLTMRWFRDAFCAEEKLIAERLGVDAYSLLEEMASRVPAGSHGVMPIFSDAMHFKQWYHAAPSFIN

Foldseek 3Di:
DPDPPDDDDDDDDPDPVVLVVVCCVVPVPVLCVVCVVVVHDSVVSVVVVCVPQDPCNVVKDWDFPDDDPPVPRDGDHTDIDD